Protein AF-A0A3N6ET22-F1 (afdb_monomer)

Foldseek 3Di:
DDDDDDDDDDDDDDPPPPPPVPPPPPPCDPPDQDDDDVCLVVVLLVLCCVDPCVVPRVVVLVVQQVVLVVVCVVVVDCSSVSVSSVVSVVCSVCVVVVVVVVVVVDDPVPPPPPVVVVVVVD

Mean predicted aligned error: 15.79 Å

pLDDT: mean 79.02, std 18.92, range [34.47, 97.94]

Secondary structure (DSSP, 8-state):
--------------------------S----PPP-PPTTHHHHHHHHHHHSTTHHHHHHHHHHHHHHHHHHHHHHT--HHHHHHHHHHHHHHHHHHHHHHHHHTT--TT----HHHHHHTT-

Structure (mmCIF, N/CA/C/O backbone):
data_AF-A0A3N6ET22-F1
#
_entry.id   AF-A0A3N6ET22-F1
#
loop_
_atom_site.group_PDB
_atom_site.id
_atom_site.type_symbol
_atom_site.label_atom_id
_atom_site.label_alt_id
_atom_site.label_comp_id
_atom_site.label_asym_id
_atom_site.label_entity_id
_atom_site.label_seq_id
_atom_site.pdbx_PDB_ins_code
_atom_site.Cartn_x
_atom_site.Cartn_y
_atom_site.Cartn_z
_atom_site.occupancy
_atom_site.B_iso_or_equiv
_atom_site.auth_seq_id
_atom_site.auth_comp_id
_atom_site.auth_asym_id
_atom_site.auth_atom_id
_atom_site.pdbx_PDB_model_num
ATOM 1 N N . MET A 1 1 ? -59.867 55.985 -27.006 1.00 34.47 1 MET A N 1
AT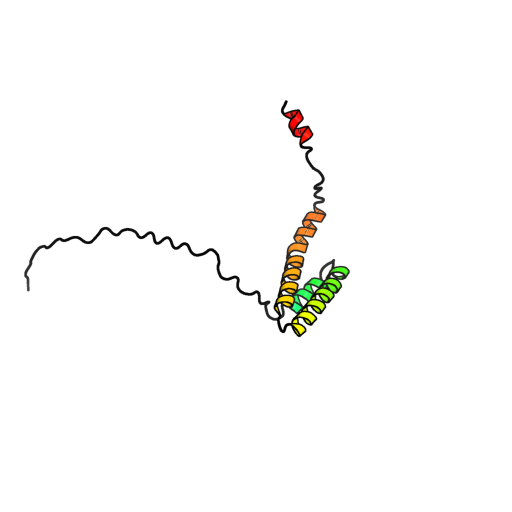OM 2 C CA . MET A 1 1 ? -59.785 57.447 -27.202 1.00 34.47 1 MET A CA 1
ATOM 3 C C . MET A 1 1 ? -58.815 58.006 -26.169 1.00 34.47 1 MET A C 1
ATOM 5 O O . MET A 1 1 ? -58.950 57.667 -25.002 1.00 34.47 1 MET A O 1
ATOM 9 N N . SER A 1 2 ? -57.808 58.738 -26.658 1.00 37.28 2 SER A N 1
ATOM 10 C CA . SER A 1 2 ? -56.823 59.622 -25.999 1.00 37.28 2 SER A CA 1
ATOM 11 C C . SER A 1 2 ? -57.329 60.380 -24.765 1.00 37.28 2 SER A C 1
ATOM 13 O O . SER A 1 2 ? -58.524 60.612 -24.662 1.00 37.28 2 SER A O 1
ATOM 15 N N . ALA A 1 3 ? -56.527 60.946 -23.861 1.00 36.50 3 ALA A N 1
ATOM 16 C CA . ALA A 1 3 ? -55.091 61.000 -23.551 1.00 36.50 3 ALA A CA 1
ATOM 17 C C . ALA A 1 3 ? -54.976 61.909 -22.301 1.00 36.50 3 ALA A C 1
ATOM 19 O O . ALA A 1 3 ? -55.869 62.730 -22.096 1.00 36.50 3 ALA A O 1
ATOM 20 N N . SER A 1 4 ? -53.886 61.853 -21.523 1.00 41.75 4 SER A N 1
ATOM 21 C CA . SER A 1 4 ? -53.252 63.069 -20.959 1.00 41.75 4 SER A CA 1
ATOM 22 C C . SER A 1 4 ? -51.964 62.768 -20.186 1.00 41.75 4 SER A C 1
ATOM 24 O O . SER A 1 4 ? -51.962 62.277 -19.064 1.00 41.75 4 SER A O 1
ATOM 26 N N . THR A 1 5 ? -50.869 63.087 -20.869 1.00 43.72 5 THR A N 1
ATOM 27 C CA . THR A 1 5 ? -49.636 63.762 -20.431 1.00 43.72 5 THR A CA 1
ATOM 28 C C . THR A 1 5 ? -49.530 64.305 -18.997 1.00 43.72 5 THR A C 1
ATOM 30 O O . THR A 1 5 ? -50.363 65.111 -18.596 1.00 43.72 5 THR A O 1
ATOM 33 N N . ALA A 1 6 ? -48.380 64.055 -18.346 1.00 43.84 6 ALA A N 1
ATOM 34 C CA . ALA A 1 6 ? -47.596 65.079 -17.628 1.00 43.84 6 ALA A CA 1
ATOM 35 C C . ALA A 1 6 ? -46.167 64.597 -17.265 1.00 43.84 6 ALA A C 1
ATOM 37 O O . ALA A 1 6 ? -45.927 63.928 -16.268 1.00 43.84 6 ALA A O 1
ATOM 38 N N . THR A 1 7 ? -45.217 64.950 -18.130 1.00 44.09 7 THR A N 1
ATOM 39 C CA . THR A 1 7 ? -43.874 65.503 -17.875 1.00 44.09 7 THR A CA 1
ATOM 40 C C . THR A 1 7 ? -43.292 65.500 -16.441 1.00 44.09 7 THR A C 1
ATOM 42 O O . THR A 1 7 ? -43.696 66.279 -15.587 1.00 44.09 7 THR A O 1
ATOM 45 N N . ARG A 1 8 ? -42.163 64.777 -16.316 1.00 41.75 8 ARG A N 1
ATOM 46 C CA . ARG A 1 8 ? -40.876 65.164 -15.681 1.00 41.75 8 ARG A CA 1
ATOM 47 C C . ARG A 1 8 ? -40.815 65.325 -14.153 1.00 41.75 8 ARG A C 1
ATOM 49 O O . ARG A 1 8 ? -41.126 66.375 -13.603 1.00 41.75 8 ARG A O 1
ATOM 56 N N . ARG A 1 9 ? -40.109 64.387 -13.511 1.00 40.94 9 ARG A N 1
ATOM 57 C CA . ARG A 1 9 ? -39.224 64.710 -12.381 1.00 40.94 9 ARG A CA 1
ATOM 58 C C . ARG A 1 9 ? -37.987 63.815 -12.400 1.00 40.94 9 ARG A C 1
ATOM 60 O O . ARG A 1 9 ? -38.064 62.620 -12.157 1.00 40.94 9 ARG A O 1
ATOM 67 N N . ALA A 1 10 ? -36.856 64.418 -12.742 1.00 48.56 10 ALA A N 1
ATOM 68 C CA . ALA A 1 10 ? -35.538 63.820 -12.622 1.00 48.56 10 ALA A CA 1
ATOM 69 C C . ALA A 1 10 ? -35.060 63.970 -11.179 1.00 48.56 10 ALA A C 1
ATOM 71 O O . ALA A 1 10 ? -34.959 65.107 -10.740 1.00 48.56 10 ALA A O 1
ATOM 72 N N . TYR A 1 11 ? -34.724 62.875 -10.495 1.00 37.75 11 TYR A N 1
ATOM 73 C CA . TYR A 1 11 ? -33.735 62.864 -9.413 1.00 37.75 11 TYR A CA 1
ATOM 74 C C . TYR A 1 11 ? -33.107 61.466 -9.292 1.00 37.75 11 TYR A C 1
ATOM 76 O O . TYR A 1 11 ? -33.726 60.541 -8.793 1.00 37.75 11 TYR A O 1
ATOM 84 N N . ARG A 1 12 ? -31.851 61.375 -9.748 1.00 51.31 12 ARG A N 1
ATOM 85 C CA . ARG A 1 12 ? -30.717 60.804 -9.006 1.00 51.31 12 ARG A CA 1
ATOM 86 C C . ARG A 1 12 ? -30.916 59.414 -8.379 1.00 51.31 12 ARG A C 1
ATOM 88 O O . ARG A 1 12 ? -31.221 59.316 -7.199 1.00 51.31 12 ARG A O 1
ATOM 95 N N . GLU A 1 13 ? -30.502 58.381 -9.102 1.00 49.12 13 GLU A N 1
ATOM 96 C CA . GLU A 1 13 ? -30.014 57.135 -8.496 1.00 49.12 13 GLU A CA 1
ATOM 97 C C . GLU A 1 13 ? -28.591 56.927 -9.018 1.00 49.12 13 GLU A C 1
ATOM 99 O O . GLU A 1 13 ? -28.350 56.751 -10.208 1.00 49.12 13 GLU A O 1
ATOM 104 N N . VAL A 1 14 ? -27.627 57.423 -8.240 1.00 51.31 14 VAL A N 1
ATOM 105 C CA . VAL A 1 14 ? -26.706 56.563 -7.489 1.00 51.31 14 VAL A CA 1
ATOM 106 C C . VAL A 1 14 ? -25.953 55.675 -8.467 1.00 51.31 14 VAL A C 1
ATOM 108 O O . VAL A 1 14 ? -26.384 54.600 -8.862 1.00 51.31 14 VAL A O 1
ATOM 111 N N . THR A 1 15 ? -24.797 56.202 -8.860 1.00 48.56 15 THR A N 1
ATOM 112 C CA . THR A 1 15 ? -23.705 55.466 -9.479 1.00 48.56 15 THR A CA 1
ATOM 113 C C . THR A 1 15 ? -23.600 54.095 -8.828 1.00 48.56 15 THR A C 1
ATOM 115 O O . THR A 1 15 ? -23.290 54.003 -7.638 1.00 48.56 15 THR A O 1
ATOM 118 N N . THR A 1 16 ? -23.858 53.046 -9.602 1.00 52.84 16 THR A N 1
ATOM 119 C CA . THR A 1 16 ? -23.515 51.672 -9.257 1.00 52.84 16 THR A CA 1
ATOM 120 C C . THR A 1 16 ? -22.016 51.635 -8.988 1.00 52.84 16 THR A C 1
ATOM 122 O O . THR A 1 16 ? -21.203 51.512 -9.908 1.00 52.84 16 THR A O 1
ATOM 125 N N . ARG A 1 17 ? -21.633 51.796 -7.717 1.00 50.03 17 ARG A N 1
ATOM 126 C CA . ARG A 1 17 ? -20.359 51.307 -7.213 1.00 50.03 17 ARG A CA 1
ATOM 127 C C . ARG A 1 17 ? -20.403 49.825 -7.546 1.00 50.03 17 ARG A C 1
ATOM 129 O O . ARG A 1 17 ? -21.191 49.097 -6.954 1.00 50.03 17 ARG A O 1
ATOM 136 N N . ARG A 1 18 ? -19.638 49.411 -8.561 1.00 57.31 18 ARG A N 1
ATOM 137 C CA . ARG A 1 18 ? -19.234 48.018 -8.699 1.00 57.31 18 ARG A CA 1
ATOM 138 C C . ARG A 1 18 ? -18.558 47.689 -7.379 1.00 57.31 18 ARG A C 1
ATOM 140 O O . ARG A 1 18 ? -17.396 48.015 -7.159 1.00 57.31 18 ARG A O 1
ATOM 147 N N . GLU A 1 19 ? -19.336 47.137 -6.464 1.00 56.72 19 GLU A N 1
ATOM 148 C CA . GLU A 1 19 ? -18.836 46.146 -5.543 1.00 56.72 19 GLU A CA 1
ATOM 149 C C . GLU A 1 19 ? -18.382 45.016 -6.457 1.00 56.72 19 GLU A C 1
ATOM 151 O O . GLU A 1 19 ? -19.134 44.111 -6.806 1.00 56.72 19 GLU A O 1
ATOM 156 N N . ASP A 1 20 ? -17.155 45.164 -6.954 1.00 55.66 20 ASP A N 1
ATOM 157 C CA . ASP A 1 20 ? -16.310 44.037 -7.278 1.00 55.66 20 ASP A CA 1
ATOM 158 C C . ASP A 1 20 ? -16.203 43.289 -5.951 1.00 55.66 20 ASP A C 1
ATOM 160 O O . ASP A 1 20 ? -15.402 43.610 -5.069 1.00 55.66 20 ASP A O 1
ATOM 164 N N . GLN A 1 21 ? -17.208 42.448 -5.718 1.00 57.72 21 GLN A N 1
ATOM 165 C CA . GLN A 1 21 ? -17.313 41.598 -4.562 1.00 57.72 21 GLN A CA 1
ATOM 166 C C . GLN A 1 21 ? -16.158 40.623 -4.758 1.00 57.72 21 GLN A C 1
ATOM 168 O O . GLN A 1 21 ? -16.298 39.618 -5.452 1.00 57.72 21 GLN A O 1
ATOM 173 N N . MET A 1 22 ? -14.982 40.986 -4.237 1.00 64.31 22 MET A N 1
ATOM 174 C CA . MET A 1 22 ? -13.840 40.095 -4.090 1.00 64.31 22 MET A CA 1
ATOM 175 C C . MET A 1 22 ? -14.302 38.940 -3.210 1.00 64.31 22 MET A C 1
ATOM 177 O O . MET A 1 22 ? -14.132 38.940 -1.993 1.00 64.31 22 MET A O 1
ATOM 181 N N . SER A 1 23 ? -14.929 37.953 -3.840 1.00 60.94 23 SER A N 1
ATOM 182 C CA . SER A 1 23 ? -15.087 36.629 -3.278 1.00 60.94 23 SER A CA 1
ATOM 183 C C . SER A 1 23 ? -13.702 36.003 -3.323 1.00 60.94 23 SER A C 1
ATOM 185 O O . SER A 1 23 ? -13.341 35.317 -4.274 1.00 60.94 23 SER A O 1
ATOM 187 N N . ALA A 1 24 ? -12.894 36.291 -2.303 1.00 65.31 24 ALA A N 1
ATOM 188 C CA . ALA A 1 24 ? -11.791 35.424 -1.933 1.00 65.31 24 ALA A CA 1
ATOM 189 C C . ALA A 1 24 ? -12.425 34.105 -1.473 1.00 65.31 24 ALA A C 1
ATOM 191 O O . ALA A 1 24 ? -12.731 33.929 -0.296 1.00 65.31 24 ALA A O 1
ATOM 192 N N . GLN A 1 25 ? -12.724 33.216 -2.423 1.00 62.81 25 GLN A N 1
ATOM 193 C CA . GLN A 1 25 ? -13.077 31.844 -2.098 1.00 62.81 25 GLN A CA 1
ATOM 194 C C . GLN A 1 25 ? -11.874 31.270 -1.339 1.00 62.81 25 GLN A C 1
ATOM 196 O O . GLN A 1 25 ? -10.771 31.284 -1.889 1.00 62.81 25 GLN A O 1
ATOM 201 N N . PRO A 1 26 ? -12.022 30.842 -0.075 1.00 66.31 26 PRO A N 1
ATOM 202 C CA . PRO A 1 26 ? -10.907 30.251 0.639 1.00 66.31 26 PRO A CA 1
ATOM 203 C C . PRO A 1 26 ? -10.455 29.005 -0.126 1.00 66.31 26 PRO A C 1
ATOM 205 O O . PRO A 1 26 ? -11.250 28.096 -0.354 1.00 66.31 26 PRO A O 1
ATOM 208 N N . ASP A 1 27 ? -9.171 28.950 -0.482 1.00 64.69 27 ASP A N 1
ATOM 209 C CA . ASP A 1 27 ? -8.499 27.824 -1.164 1.00 64.69 27 ASP A CA 1
ATOM 210 C C . ASP A 1 27 ? -8.433 26.544 -0.296 1.00 64.69 27 ASP A C 1
ATOM 212 O O . ASP A 1 27 ? -7.757 25.561 -0.593 1.00 64.69 27 ASP A O 1
ATOM 216 N N . HIS A 1 28 ? -9.143 26.551 0.830 1.00 63.41 28 HIS A N 1
ATOM 217 C CA . HIS A 1 28 ? -9.263 25.455 1.768 1.00 63.41 28 HIS A CA 1
ATOM 218 C C . HIS A 1 28 ? -10.693 24.932 1.715 1.00 63.41 28 HIS A C 1
ATOM 220 O O . HIS A 1 28 ? -11.485 25.124 2.640 1.00 63.41 28 HIS A O 1
ATOM 226 N N . ALA A 1 29 ? -11.028 24.244 0.621 1.00 70.25 29 ALA A N 1
ATOM 227 C CA . ALA A 1 29 ? -12.100 23.265 0.696 1.00 70.25 29 ALA A CA 1
ATOM 228 C C . ALA A 1 29 ? -11.767 22.315 1.866 1.00 70.25 29 ALA A C 1
ATOM 230 O O . ALA A 1 29 ? -10.610 21.893 1.981 1.00 70.25 29 ALA A O 1
ATOM 231 N N . PRO A 1 30 ? -12.720 22.007 2.765 1.00 68.69 30 PRO A N 1
ATOM 232 C CA . PRO A 1 30 ? -12.462 21.059 3.836 1.00 68.69 30 PRO A CA 1
ATOM 233 C C . PRO A 1 30 ? -11.961 19.762 3.204 1.00 68.69 30 PRO A C 1
ATOM 235 O O . PRO A 1 30 ? -12.634 19.196 2.342 1.00 68.69 30 PRO A O 1
ATOM 238 N N . VAL A 1 31 ? -10.759 19.328 3.601 1.00 68.44 31 VAL A N 1
ATOM 239 C CA . VAL A 1 31 ? -10.194 18.054 3.153 1.00 68.44 31 VAL A CA 1
ATOM 240 C C . VAL A 1 31 ? -11.199 16.988 3.552 1.00 68.44 31 VAL A C 1
ATOM 242 O O . VAL A 1 31 ? -11.395 16.720 4.739 1.00 68.44 31 VAL A O 1
ATOM 245 N N . THR A 1 32 ? -11.893 16.428 2.565 1.00 66.25 32 THR A N 1
ATOM 246 C CA . THR A 1 32 ? -12.844 15.351 2.808 1.00 66.25 32 THR A CA 1
ATOM 247 C C . THR A 1 32 ? -12.076 14.204 3.455 1.00 66.25 32 THR A C 1
ATOM 249 O O . THR A 1 32 ? -11.084 13.761 2.864 1.00 66.25 32 THR A O 1
ATOM 252 N N . PRO A 1 33 ? -12.485 13.729 4.647 1.00 71.75 33 PRO A N 1
ATOM 253 C CA . PRO A 1 33 ? -11.834 12.603 5.295 1.00 71.75 33 PRO A CA 1
ATOM 254 C C . PRO A 1 33 ? -11.764 11.436 4.319 1.00 71.75 33 PRO A C 1
ATOM 256 O O . PRO A 1 33 ? -12.787 11.009 3.775 1.00 71.75 33 PRO A O 1
ATOM 259 N N . TYR A 1 34 ? -10.551 10.952 4.059 1.00 77.88 34 TYR A N 1
ATOM 260 C CA . TYR A 1 34 ? -10.368 9.866 3.116 1.00 77.88 34 TYR A CA 1
ATOM 261 C C . TYR A 1 34 ? -11.126 8.631 3.600 1.00 77.88 34 TYR A C 1
ATOM 263 O O . TYR A 1 34 ? -10.872 8.110 4.686 1.00 77.88 34 TYR A O 1
ATOM 271 N N . THR A 1 35 ? -12.062 8.181 2.770 1.00 83.75 35 THR A N 1
ATOM 272 C CA . THR A 1 35 ? -12.792 6.933 2.962 1.00 83.75 35 THR A CA 1
ATOM 273 C C . THR A 1 35 ? -12.580 6.096 1.706 1.00 83.75 35 THR A C 1
ATOM 275 O O . THR A 1 35 ? -12.999 6.523 0.627 1.00 83.75 35 THR A O 1
ATOM 278 N N . PRO A 1 36 ? -11.902 4.941 1.800 1.00 83.81 36 PRO A N 1
ATOM 279 C CA . PRO A 1 36 ? -11.673 4.093 0.640 1.00 83.81 36 PRO A CA 1
ATOM 280 C C . PRO A 1 36 ? -13.002 3.562 0.090 1.00 83.81 36 PRO A C 1
ATOM 282 O O . PRO A 1 36 ? -13.942 3.297 0.843 1.00 83.81 36 PRO A O 1
ATOM 285 N N . ALA A 1 37 ? -13.072 3.368 -1.229 1.00 85.44 37 ALA A N 1
ATOM 286 C CA . ALA A 1 37 ? -14.225 2.732 -1.857 1.00 85.44 37 ALA A CA 1
ATOM 287 C C . ALA A 1 37 ? -14.438 1.301 -1.308 1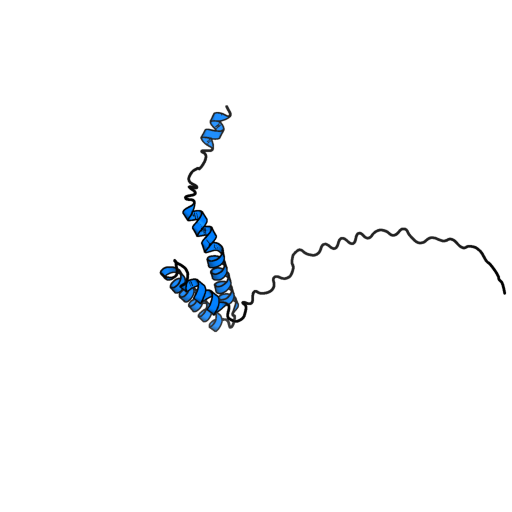.00 85.44 37 ALA A C 1
ATOM 289 O O . ALA A 1 37 ? -13.466 0.631 -0.933 1.00 85.44 37 ALA A O 1
ATOM 290 N N . PRO A 1 38 ? -15.681 0.788 -1.288 1.00 82.06 38 PRO A N 1
ATOM 291 C CA . PRO A 1 38 ? -15.942 -0.598 -0.913 1.00 82.06 38 PRO A CA 1
ATOM 292 C C . PRO A 1 38 ? -15.111 -1.561 -1.771 1.00 82.06 38 PRO A C 1
ATOM 294 O O . PRO A 1 38 ? -15.089 -1.446 -2.993 1.00 82.06 38 PRO A O 1
ATOM 297 N N . GLY A 1 39 ? -14.406 -2.500 -1.137 1.00 86.38 39 GLY A N 1
ATOM 298 C CA . GLY A 1 39 ? -13.554 -3.472 -1.836 1.00 86.38 39 GLY A CA 1
ATOM 299 C C . GLY A 1 39 ? -12.162 -2.967 -2.236 1.00 86.38 39 GLY A C 1
ATOM 300 O O . GLY A 1 39 ? -11.311 -3.791 -2.567 1.00 86.38 39 GLY A O 1
ATOM 301 N N . ALA A 1 40 ? -11.871 -1.667 -2.105 1.00 86.62 40 ALA A N 1
ATOM 302 C CA . ALA A 1 40 ? -10.540 -1.115 -2.377 1.00 86.62 40 ALA A CA 1
ATOM 303 C C . ALA A 1 40 ? -9.383 -1.831 -1.641 1.00 86.62 40 ALA A C 1
ATOM 305 O O . ALA A 1 40 ? -8.329 -1.991 -2.253 1.00 86.62 40 ALA A O 1
ATOM 306 N N . PRO A 1 41 ? -9.536 -2.322 -0.390 1.00 86.31 41 PRO A N 1
ATOM 307 C CA . PRO A 1 41 ? -8.474 -3.085 0.272 1.00 86.31 41 PRO A CA 1
ATOM 308 C C . PRO A 1 41 ? -8.149 -4.414 -0.423 1.00 86.31 41 PRO A C 1
ATOM 310 O O . PRO A 1 41 ? -6.986 -4.793 -0.525 1.00 86.31 41 PRO A O 1
ATOM 313 N N . ALA A 1 42 ? -9.169 -5.128 -0.908 1.00 89.81 42 ALA A N 1
ATOM 314 C CA . ALA A 1 42 ? -8.984 -6.411 -1.582 1.00 89.81 42 ALA A CA 1
ATOM 315 C C . ALA A 1 42 ? -8.355 -6.222 -2.967 1.00 89.81 42 ALA A C 1
ATOM 317 O O . ALA A 1 42 ? -7.458 -6.973 -3.344 1.00 89.81 42 ALA A O 1
ATOM 318 N N . GLU A 1 43 ? -8.788 -5.184 -3.684 1.00 92.56 43 GLU A N 1
ATOM 319 C CA . GLU A 1 43 ? -8.219 -4.800 -4.975 1.00 92.56 43 GLU A CA 1
ATOM 320 C C . GLU A 1 43 ? -6.748 -4.384 -4.835 1.00 92.56 43 GLU A C 1
ATOM 322 O O . GLU A 1 43 ? -5.891 -4.886 -5.559 1.00 92.56 43 GLU A O 1
ATOM 327 N N . LEU A 1 44 ? -6.427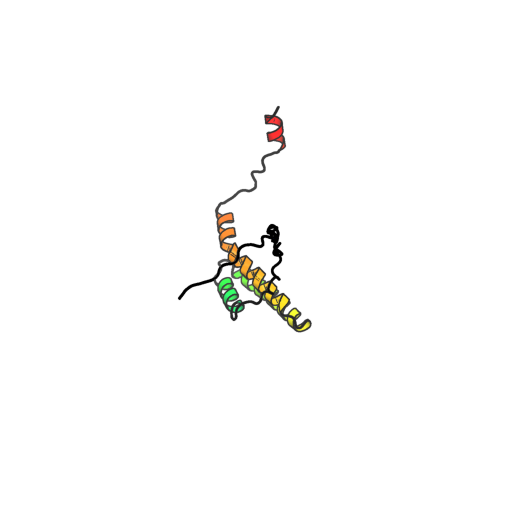 -3.556 -3.834 1.00 93.75 44 LEU A N 1
ATOM 328 C CA . LEU A 1 44 ? -5.048 -3.189 -3.514 1.00 93.75 44 LEU A CA 1
ATOM 329 C C . LEU A 1 44 ? -4.183 -4.433 -3.286 1.00 93.75 44 LEU A C 1
ATOM 331 O O . LEU A 1 44 ? -3.091 -4.558 -3.833 1.00 93.75 44 LEU A O 1
ATOM 335 N N . PHE A 1 45 ? -4.680 -5.379 -2.494 1.00 93.62 45 PHE A N 1
ATOM 336 C CA . PHE A 1 45 ? -3.939 -6.591 -2.183 1.00 93.62 45 PHE A CA 1
ATOM 337 C C . PHE A 1 45 ? -3.750 -7.507 -3.399 1.00 93.62 45 PHE A C 1
ATOM 339 O O . PHE A 1 45 ? -2.696 -8.128 -3.552 1.00 93.62 45 PHE A O 1
ATOM 346 N N . HIS A 1 46 ? -4.738 -7.572 -4.293 1.00 95.38 46 HIS A N 1
ATOM 347 C CA . HIS A 1 46 ? -4.608 -8.262 -5.573 1.00 95.38 46 HIS A CA 1
ATOM 348 C C . HIS A 1 46 ? -3.510 -7.626 -6.443 1.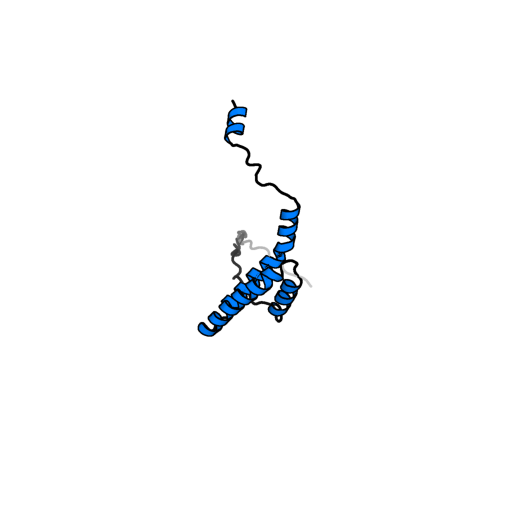00 95.38 46 HIS A C 1
ATOM 350 O O . HIS A 1 46 ? -2.643 -8.341 -6.945 1.00 95.38 46 HIS A O 1
ATOM 356 N N . GLN A 1 47 ? -3.478 -6.294 -6.534 1.00 96.00 47 GLN A N 1
ATOM 357 C CA . GLN A 1 47 ? -2.441 -5.556 -7.266 1.00 96.00 47 GLN A CA 1
ATOM 358 C C . GLN A 1 47 ? -1.044 -5.777 -6.674 1.00 96.00 47 GLN A C 1
ATOM 360 O O . GLN A 1 47 ? -0.104 -6.051 -7.416 1.00 96.00 47 GLN A O 1
ATOM 365 N N . LEU A 1 48 ? -0.907 -5.757 -5.343 1.00 95.94 48 LEU A N 1
ATOM 366 C CA . LEU A 1 48 ? 0.368 -6.034 -4.670 1.00 95.94 48 LEU A CA 1
ATOM 367 C C . LEU A 1 48 ? 0.913 -7.432 -4.985 1.00 95.94 48 LEU A C 1
ATOM 369 O O . LEU A 1 48 ? 2.123 -7.595 -5.116 1.00 95.94 48 LEU A O 1
ATOM 373 N N . ARG A 1 49 ? 0.043 -8.440 -5.117 1.00 95.62 49 ARG A N 1
ATOM 374 C CA . ARG A 1 49 ? 0.457 -9.805 -5.479 1.00 95.62 49 ARG A CA 1
ATOM 375 C C . ARG A 1 49 ? 0.827 -9.963 -6.950 1.00 95.62 49 ARG A C 1
ATOM 377 O O . ARG A 1 49 ? 1.613 -10.850 -7.268 1.00 95.62 49 ARG A O 1
ATOM 384 N N . ALA A 1 50 ? 0.241 -9.153 -7.82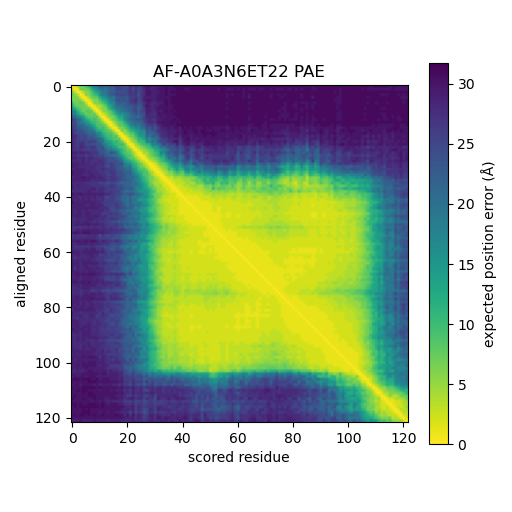5 1.00 95.75 50 ALA A N 1
ATOM 385 C CA . ALA A 1 50 ? 0.554 -9.154 -9.250 1.00 95.75 50 ALA A CA 1
ATOM 386 C C . ALA A 1 50 ? 1.858 -8.400 -9.570 1.00 95.75 50 ALA A C 1
ATOM 388 O O . ALA A 1 50 ? 2.443 -8.618 -10.631 1.00 95.75 50 ALA A O 1
ATOM 389 N N . ASP A 1 51 ? 2.320 -7.522 -8.672 1.00 95.31 51 ASP A N 1
ATOM 390 C CA . ASP A 1 51 ? 3.547 -6.750 -8.863 1.00 95.31 51 ASP A CA 1
ATOM 391 C C . ASP A 1 51 ? 4.808 -7.633 -8.818 1.00 95.31 51 ASP A C 1
ATOM 393 O O . ASP A 1 51 ? 4.920 -8.589 -8.046 1.00 95.31 51 ASP A O 1
ATOM 397 N N . ARG A 1 52 ? 5.825 -7.262 -9.604 1.00 93.62 52 ARG A N 1
ATOM 398 C CA . ARG A 1 52 ? 7.134 -7.940 -9.641 1.00 93.62 52 ARG A CA 1
ATOM 399 C C . ARG A 1 52 ? 7.845 -7.977 -8.281 1.00 93.62 52 ARG A C 1
ATOM 401 O O . ARG A 1 52 ? 8.699 -8.829 -8.055 1.00 93.62 52 ARG A O 1
ATOM 408 N N . ARG A 1 53 ? 7.504 -7.055 -7.378 1.00 94.75 53 ARG A N 1
ATOM 409 C CA . ARG A 1 53 ? 8.048 -6.923 -6.020 1.00 94.75 53 ARG A CA 1
ATOM 410 C C . ARG A 1 53 ? 7.203 -7.626 -4.961 1.00 94.75 53 ARG A C 1
ATOM 412 O O . ARG A 1 53 ? 7.496 -7.472 -3.775 1.00 94.75 53 ARG A O 1
ATOM 419 N N . ALA A 1 54 ? 6.189 -8.405 -5.349 1.00 95.56 54 ALA A N 1
ATOM 420 C CA . ALA A 1 54 ? 5.252 -9.054 -4.430 1.00 95.56 54 ALA A CA 1
ATOM 421 C C . ALA A 1 54 ? 5.941 -9.777 -3.261 1.00 95.56 54 ALA A C 1
ATOM 423 O O . ALA A 1 54 ? 5.511 -9.637 -2.119 1.00 95.56 54 ALA A O 1
ATOM 424 N N . ALA A 1 55 ? 7.052 -10.479 -3.520 1.00 96.56 55 ALA A N 1
ATOM 425 C CA . ALA A 1 55 ? 7.806 -11.206 -2.495 1.00 96.56 55 ALA A CA 1
ATOM 426 C C . ALA A 1 55 ? 8.283 -10.319 -1.327 1.00 96.56 55 ALA A C 1
ATOM 428 O O . ALA A 1 55 ? 8.390 -10.797 -0.202 1.00 96.56 55 ALA A O 1
ATOM 429 N N . GLN A 1 56 ? 8.548 -9.036 -1.580 1.00 96.25 56 GLN A N 1
ATOM 430 C CA . GLN A 1 56 ? 8.920 -8.061 -0.555 1.00 96.25 56 GLN A CA 1
ATOM 431 C C . GLN A 1 56 ? 7.713 -7.242 -0.080 1.00 96.25 56 GLN A C 1
ATOM 433 O O . GLN A 1 56 ? 7.598 -6.926 1.102 1.00 96.25 56 GLN A O 1
ATOM 438 N N . TRP A 1 57 ? 6.823 -6.868 -0.999 1.00 96.69 57 TRP A N 1
ATOM 439 C CA . TRP A 1 57 ? 5.746 -5.917 -0.725 1.00 96.69 57 TRP A CA 1
ATOM 440 C C . TRP A 1 57 ? 4.576 -6.531 0.036 1.00 96.69 57 TRP A C 1
ATOM 442 O O . TRP A 1 57 ? 4.065 -5.902 0.957 1.00 96.69 57 TRP A O 1
ATOM 452 N N . VAL A 1 58 ? 4.189 -7.766 -0.290 1.00 96.50 58 VAL A N 1
ATOM 453 C CA . VAL A 1 58 ? 3.105 -8.481 0.399 1.00 96.50 58 VAL A CA 1
ATOM 454 C C . VAL A 1 58 ? 3.382 -8.638 1.901 1.00 96.50 58 VAL A C 1
ATOM 456 O O . VAL A 1 58 ? 2.545 -8.187 2.682 1.00 96.50 58 VAL A O 1
ATOM 459 N N . PRO A 1 59 ? 4.534 -9.183 2.350 1.00 97.75 59 PRO A N 1
ATOM 460 C CA . PRO A 1 59 ? 4.778 -9.336 3.785 1.00 97.75 59 PRO A CA 1
ATOM 461 C C . PRO A 1 59 ? 4.907 -7.992 4.516 1.00 97.75 59 PRO A C 1
ATOM 463 O O . PRO A 1 59 ? 4.497 -7.888 5.669 1.00 97.75 59 PRO A O 1
ATOM 466 N N . ALA A 1 60 ? 5.442 -6.952 3.868 1.00 97.44 60 ALA A N 1
ATOM 467 C CA . ALA A 1 60 ? 5.520 -5.617 4.462 1.00 97.44 60 ALA A CA 1
ATOM 468 C C . ALA A 1 60 ? 4.124 -4.996 4.652 1.00 97.44 60 ALA A C 1
ATOM 470 O O . ALA A 1 60 ? 3.821 -4.482 5.729 1.00 97.44 60 ALA A O 1
ATOM 471 N N . PHE A 1 61 ? 3.254 -5.103 3.643 1.00 96.25 61 PHE A N 1
ATOM 472 C CA . PHE A 1 61 ? 1.864 -4.657 3.741 1.00 96.25 61 PHE A CA 1
ATOM 473 C C . PHE A 1 61 ? 1.114 -5.396 4.851 1.00 96.25 61 PHE A C 1
ATOM 475 O O . PHE A 1 61 ? 0.454 -4.759 5.665 1.00 96.25 61 PHE A O 1
ATOM 482 N N . GLU A 1 62 ? 1.234 -6.724 4.921 1.00 96.00 62 GLU A N 1
ATOM 483 C CA . GLU A 1 62 ? 0.558 -7.530 5.944 1.00 96.00 62 GLU A CA 1
ATOM 484 C C . GLU A 1 62 ? 0.991 -7.145 7.366 1.00 96.00 62 GLU A C 1
ATOM 486 O O . GLU A 1 62 ? 0.146 -7.067 8.259 1.00 96.00 62 GLU A O 1
ATOM 491 N N . GLN A 1 63 ? 2.278 -6.847 7.576 1.00 97.56 63 GLN A N 1
ATOM 492 C CA . GLN A 1 63 ? 2.784 -6.370 8.867 1.00 97.56 63 GLN A CA 1
ATOM 493 C C . GLN A 1 63 ? 2.211 -4.999 9.244 1.00 97.56 63 GLN A C 1
ATOM 495 O O . GLN A 1 63 ? 1.694 -4.836 10.351 1.00 97.56 63 GLN A O 1
ATOM 500 N N . GLU A 1 64 ? 2.270 -4.023 8.333 1.00 97.62 64 GLU A N 1
ATOM 501 C CA . GLU A 1 64 ? 1.727 -2.678 8.564 1.00 97.62 64 GLU A CA 1
ATOM 502 C C . GLU A 1 64 ? 0.204 -2.721 8.792 1.00 97.62 64 GLU A C 1
ATOM 504 O O . GLU A 1 64 ? -0.316 -2.073 9.703 1.00 97.62 64 GLU A O 1
ATOM 509 N N . TRP A 1 65 ? -0.509 -3.540 8.015 1.00 95.06 65 TRP A N 1
ATOM 510 C CA . TRP A 1 65 ? -1.949 -3.751 8.140 1.00 95.06 65 TRP A CA 1
ATOM 511 C C . TRP A 1 65 ? -2.326 -4.399 9.474 1.00 95.06 65 TRP A C 1
ATOM 513 O O . TRP A 1 65 ? -3.249 -3.935 10.142 1.00 95.06 65 TRP A O 1
ATOM 523 N N . ALA A 1 66 ? -1.607 -5.443 9.897 1.00 97.31 66 ALA A N 1
ATOM 524 C CA . ALA A 1 66 ? -1.848 -6.106 11.177 1.00 97.31 66 ALA A CA 1
ATOM 525 C C . ALA A 1 66 ? -1.607 -5.160 12.363 1.00 97.31 66 ALA A C 1
ATOM 527 O O . ALA A 1 66 ? -2.416 -5.123 13.293 1.00 97.31 66 ALA A O 1
ATOM 528 N N . ALA A 1 67 ? -0.538 -4.359 12.310 1.00 97.50 67 ALA A N 1
ATOM 529 C CA . ALA A 1 67 ? -0.249 -3.354 13.328 1.00 97.50 67 ALA A CA 1
ATOM 530 C C . ALA A 1 67 ? -1.351 -2.284 13.398 1.00 97.50 67 ALA A C 1
ATOM 532 O O . ALA A 1 67 ? -1.847 -1.974 14.482 1.00 97.50 67 ALA A O 1
ATOM 533 N N . ALA A 1 68 ? -1.784 -1.766 12.246 1.00 96.62 68 ALA A N 1
ATOM 534 C CA . ALA A 1 68 ? -2.871 -0.796 12.177 1.00 96.62 68 ALA A CA 1
ATOM 535 C C . ALA A 1 68 ? -4.206 -1.384 12.658 1.00 96.62 68 ALA A C 1
ATOM 537 O O . ALA A 1 68 ? -4.958 -0.692 13.338 1.00 96.62 68 ALA A O 1
ATOM 538 N N . LEU A 1 69 ? -4.493 -2.656 12.366 1.00 96.62 69 LEU A N 1
ATOM 539 C CA . LEU A 1 69 ? -5.714 -3.324 12.816 1.00 96.62 69 LEU A CA 1
ATOM 540 C C . LEU A 1 69 ? -5.751 -3.471 14.339 1.00 96.62 69 LEU A C 1
ATOM 542 O O . LEU A 1 69 ? -6.787 -3.227 14.956 1.00 96.62 69 LEU A O 1
ATOM 546 N N . GLU A 1 70 ? -4.633 -3.853 14.949 1.00 97.94 70 GLU A N 1
ATOM 547 C CA . GLU A 1 70 ? -4.521 -3.944 16.404 1.00 97.94 70 GLU A CA 1
ATOM 548 C C . GLU A 1 70 ? -4.717 -2.571 17.064 1.00 97.94 70 GLU A C 1
ATOM 550 O O . GLU A 1 70 ? -5.487 -2.443 18.017 1.00 97.94 70 GLU A O 1
ATOM 555 N N . GLU A 1 71 ? -4.112 -1.521 16.508 1.00 97.44 71 GLU A N 1
ATOM 556 C CA . GLU A 1 71 ? -4.307 -0.152 16.990 1.00 97.44 71 GLU A CA 1
ATOM 557 C C . GLU A 1 71 ? -5.756 0.321 16.817 1.00 97.44 71 GLU A C 1
ATOM 559 O O . GLU A 1 71 ? -6.342 0.917 17.725 1.00 97.44 71 GLU A O 1
ATOM 564 N N . SER A 1 72 ? -6.385 -0.011 15.689 1.00 97.00 72 SER A N 1
ATOM 565 C CA . SER A 1 72 ? -7.800 0.263 15.444 1.00 97.00 72 SER A CA 1
ATOM 566 C C . SER A 1 72 ? -8.707 -0.424 16.458 1.00 97.00 72 SER A C 1
ATOM 568 O O . SER A 1 72 ? -9.700 0.165 16.875 1.00 97.00 72 SER A O 1
ATOM 570 N N . ARG A 1 73 ? -8.377 -1.644 16.900 1.00 96.94 73 ARG A N 1
ATOM 571 C CA . ARG A 1 73 ? -9.142 -2.351 17.942 1.00 96.94 73 ARG A CA 1
ATOM 572 C C . ARG A 1 73 ? -8.982 -1.707 19.318 1.00 96.94 73 ARG A C 1
ATOM 574 O O . ARG A 1 73 ? -9.930 -1.732 20.094 1.00 96.94 73 ARG A O 1
ATOM 581 N N . ARG A 1 74 ? -7.815 -1.128 19.615 1.00 96.81 74 ARG A N 1
ATOM 582 C CA . ARG A 1 74 ? -7.535 -0.433 20.886 1.00 96.81 74 ARG A CA 1
ATOM 583 C C . ARG A 1 74 ? -8.184 0.944 20.961 1.00 96.81 74 ARG A C 1
ATOM 585 O O . ARG A 1 74 ? -8.679 1.335 22.012 1.00 96.81 74 ARG A O 1
ATOM 592 N N . THR A 1 75 ? -8.176 1.670 19.848 1.00 96.31 75 THR A N 1
ATOM 593 C CA . THR A 1 75 ? -8.637 3.066 19.764 1.00 96.31 75 THR A CA 1
ATOM 594 C C . THR A 1 75 ? -10.042 3.213 19.186 1.00 96.31 75 THR A C 1
ATOM 596 O O . THR A 1 75 ? -10.581 4.317 19.170 1.00 96.31 75 THR A O 1
ATOM 599 N N . PHE A 1 76 ? -10.632 2.118 18.697 1.00 94.25 76 PHE A N 1
ATOM 600 C CA . PHE A 1 76 ? -11.904 2.092 17.967 1.00 94.25 76 PHE A CA 1
ATOM 601 C C . PHE A 1 76 ? -11.935 3.054 16.764 1.00 94.25 76 PHE A C 1
ATOM 603 O O . PHE A 1 76 ? -12.985 3.579 16.400 1.00 94.25 76 PHE A O 1
ATOM 610 N N . SER A 1 77 ? -10.778 3.281 16.130 1.00 93.12 77 SER A N 1
ATOM 611 C CA . SER A 1 77 ? -10.614 4.203 15.003 1.00 93.12 77 SER A CA 1
ATOM 612 C C . SER A 1 77 ? -10.034 3.504 13.780 1.00 93.12 77 SER A C 1
ATOM 614 O O . SER A 1 77 ? -9.018 2.822 13.867 1.00 93.12 77 SER A O 1
ATOM 616 N N . LEU A 1 78 ? -10.634 3.722 12.608 1.00 92.94 78 LEU A N 1
ATOM 617 C CA . LEU A 1 78 ? -10.159 3.175 11.328 1.00 92.94 78 LEU A CA 1
ATOM 618 C C . LEU A 1 78 ? -9.133 4.073 10.621 1.00 92.94 78 LEU A C 1
ATOM 620 O O . LEU A 1 78 ? -8.601 3.691 9.581 1.00 92.94 78 LEU A O 1
ATOM 624 N N . GLY A 1 79 ? -8.828 5.253 11.174 1.00 92.94 79 GLY A N 1
ATOM 625 C CA . GLY A 1 79 ? -7.944 6.225 10.522 1.00 92.94 79 GLY A CA 1
ATOM 626 C C . GLY A 1 79 ? -6.559 5.659 10.190 1.00 92.94 79 GLY A C 1
ATOM 627 O O . GLY A 1 79 ? -6.034 5.921 9.110 1.00 92.94 79 GLY A O 1
ATOM 628 N N . GLY A 1 80 ? -6.000 4.822 11.073 1.00 93.75 80 GLY A N 1
ATOM 629 C CA . GLY A 1 80 ? -4.723 4.142 10.835 1.00 93.75 80 GLY A CA 1
ATOM 630 C C . GLY A 1 80 ? -4.772 3.181 9.645 1.00 93.75 80 GLY A C 1
ATOM 631 O O . GLY A 1 80 ? -3.904 3.237 8.778 1.00 93.75 80 GLY A O 1
ATOM 632 N N . LEU A 1 81 ? -5.822 2.359 9.550 1.00 93.69 81 LEU A N 1
ATOM 633 C CA . LEU A 1 81 ? -6.018 1.433 8.428 1.00 93.69 81 LEU A CA 1
ATOM 634 C C . LEU A 1 81 ? -6.169 2.176 7.100 1.00 93.69 81 LEU A C 1
ATOM 636 O O . LEU A 1 81 ? -5.587 1.780 6.092 1.00 93.69 81 LEU A O 1
ATOM 640 N N . TYR A 1 82 ? -6.922 3.273 7.095 1.00 93.31 82 TYR A N 1
ATOM 641 C CA . TYR A 1 82 ? -7.105 4.080 5.892 1.00 93.31 82 TYR A CA 1
ATOM 642 C C . TYR A 1 82 ? -5.808 4.739 5.438 1.00 93.31 82 TYR A C 1
ATOM 644 O O . TYR A 1 82 ? -5.535 4.749 4.240 1.00 93.31 82 TYR A O 1
ATOM 652 N N . LYS A 1 83 ? -4.980 5.204 6.377 1.00 93.75 83 LYS A N 1
ATOM 653 C CA . LYS A 1 83 ? -3.653 5.735 6.065 1.00 93.75 83 LYS A CA 1
ATOM 654 C C . LYS A 1 83 ? -2.762 4.683 5.401 1.00 93.75 83 LYS A C 1
ATOM 656 O O . LYS A 1 83 ? -2.201 4.962 4.348 1.00 93.75 83 LYS A O 1
ATOM 661 N N . VAL A 1 84 ? -2.704 3.466 5.953 1.00 96.12 84 VAL A N 1
ATOM 662 C CA . VAL A 1 84 ? -1.950 2.355 5.343 1.00 96.12 84 VAL A CA 1
ATOM 663 C C . VAL A 1 84 ? -2.426 2.120 3.905 1.00 96.12 84 VAL A C 1
ATOM 665 O O . VAL A 1 84 ? -1.608 2.053 2.993 1.00 96.12 84 VAL A O 1
ATOM 668 N N . LEU A 1 85 ? -3.739 2.079 3.653 1.00 94.31 85 LEU A N 1
ATOM 669 C CA . LEU A 1 85 ? -4.250 1.921 2.284 1.00 94.31 85 LEU A CA 1
ATOM 670 C C . LEU A 1 85 ? -3.795 3.042 1.347 1.00 94.31 85 LEU A C 1
ATOM 672 O O . LEU A 1 85 ? -3.388 2.742 0.229 1.00 94.31 85 LEU A O 1
ATOM 676 N N . GLN A 1 86 ? -3.854 4.306 1.778 1.00 93.12 86 GLN A N 1
ATOM 677 C CA . GLN A 1 86 ? -3.410 5.434 0.951 1.00 93.12 86 GLN A CA 1
ATOM 678 C C . GLN A 1 86 ? -1.924 5.348 0.619 1.00 93.12 86 GLN A C 1
ATOM 680 O O . GLN A 1 86 ? -1.545 5.515 -0.540 1.00 93.12 86 GLN A O 1
ATOM 685 N N . ASP A 1 87 ? -1.095 5.051 1.619 1.00 95.50 87 ASP A N 1
ATOM 686 C CA . ASP A 1 87 ? 0.352 4.965 1.450 1.00 95.50 87 ASP A CA 1
ATOM 687 C C . ASP A 1 87 ? 0.709 3.863 0.436 1.00 95.50 87 ASP A C 1
ATOM 689 O O . ASP A 1 87 ? 1.513 4.075 -0.475 1.00 95.50 87 ASP A O 1
ATOM 693 N N . TRP A 1 88 ? 0.058 2.699 0.526 1.00 96.50 88 TRP A N 1
ATOM 694 C CA . TRP A 1 88 ? 0.287 1.582 -0.395 1.00 96.50 88 TRP A CA 1
ATOM 695 C C . TRP A 1 88 ? -0.300 1.799 -1.794 1.00 96.50 88 TRP A C 1
ATOM 697 O O . TRP A 1 88 ? 0.337 1.423 -2.779 1.00 96.50 88 TRP A O 1
ATOM 707 N N . GLN A 1 89 ? -1.458 2.453 -1.910 1.00 94.12 89 GLN A N 1
ATOM 708 C CA . GLN A 1 89 ? -1.991 2.889 -3.206 1.00 94.12 89 GLN A CA 1
ATOM 709 C C . GLN A 1 89 ? -1.035 3.864 -3.901 1.00 94.12 89 GLN A C 1
ATOM 711 O O . GLN A 1 89 ? -0.761 3.708 -5.090 1.00 94.12 89 GLN A O 1
ATOM 716 N N . GLY A 1 90 ? -0.479 4.829 -3.161 1.00 94.19 90 GLY A N 1
ATOM 717 C CA . GLY A 1 90 ? 0.523 5.759 -3.681 1.00 94.19 90 GLY A CA 1
ATOM 718 C C . GLY A 1 90 ? 1.786 5.037 -4.150 1.00 94.19 90 GLY A C 1
ATOM 719 O O . GLY A 1 90 ? 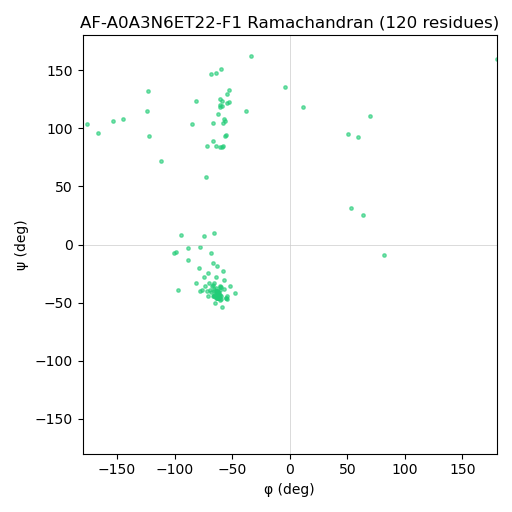2.254 5.268 -5.265 1.00 94.19 90 GLY A O 1
ATOM 720 N N . ARG A 1 91 ? 2.306 4.098 -3.347 1.00 95.56 91 ARG A N 1
ATOM 721 C CA . ARG A 1 91 ? 3.470 3.274 -3.725 1.00 95.56 91 ARG A CA 1
ATOM 722 C C . ARG A 1 91 ? 3.246 2.531 -5.044 1.00 95.56 91 ARG A C 1
ATOM 724 O O . ARG A 1 91 ? 4.123 2.574 -5.902 1.00 95.56 91 ARG A O 1
ATOM 731 N N . LEU A 1 92 ? 2.084 1.900 -5.232 1.00 94.81 92 LEU A N 1
ATOM 732 C CA . LEU A 1 92 ? 1.743 1.221 -6.489 1.00 94.81 92 LEU A CA 1
ATOM 733 C C . LEU A 1 92 ? 1.603 2.193 -7.661 1.00 94.81 92 LEU A C 1
ATOM 735 O O . LEU A 1 92 ? 2.147 1.933 -8.730 1.00 94.81 92 LEU A O 1
ATOM 739 N N . ALA A 1 93 ? 0.927 3.327 -7.461 1.00 94.62 93 ALA A N 1
ATOM 740 C CA . ALA A 1 93 ? 0.741 4.329 -8.508 1.00 94.62 93 ALA A CA 1
ATOM 741 C C . ALA A 1 93 ? 2.078 4.895 -9.022 1.00 94.62 93 ALA A C 1
ATOM 7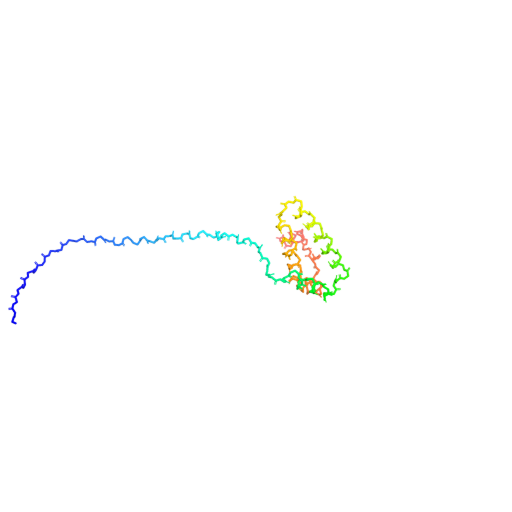43 O O . ALA A 1 93 ? 2.226 5.160 -10.215 1.00 94.62 93 ALA A O 1
ATOM 744 N N . HIS A 1 94 ? 3.068 5.046 -8.138 1.00 94.31 94 HIS A N 1
ATOM 745 C CA . HIS A 1 94 ? 4.396 5.551 -8.490 1.00 94.31 94 HIS A CA 1
ATOM 746 C C . HIS A 1 94 ? 5.386 4.462 -8.928 1.00 94.31 94 HIS A C 1
ATOM 748 O O . HIS A 1 94 ? 6.423 4.795 -9.506 1.00 94.31 94 HIS A O 1
ATOM 754 N N . ALA A 1 95 ? 5.086 3.178 -8.709 1.00 93.50 95 ALA A N 1
ATOM 755 C CA . ALA A 1 95 ? 5.999 2.075 -9.009 1.00 93.50 95 ALA A CA 1
ATOM 756 C C . ALA A 1 95 ? 6.502 2.067 -10.468 1.00 93.50 95 ALA A C 1
ATOM 758 O O . ALA A 1 95 ? 7.714 1.942 -10.658 1.00 93.50 95 ALA A O 1
ATOM 759 N N . PRO A 1 96 ? 5.654 2.281 -11.499 1.00 91.88 96 PRO A N 1
ATOM 760 C CA . PRO A 1 96 ? 6.117 2.315 -12.887 1.00 91.88 96 PRO A CA 1
ATOM 761 C C . PRO A 1 96 ? 7.027 3.511 -13.189 1.00 91.88 96 PRO A C 1
ATOM 763 O O . PRO A 1 96 ? 7.966 3.390 -13.970 1.00 91.88 96 PRO A O 1
ATOM 766 N N . ALA A 1 97 ? 6.774 4.665 -12.565 1.00 92.75 97 ALA A N 1
ATOM 767 C CA . ALA A 1 97 ? 7.610 5.851 -12.740 1.00 92.75 97 ALA A CA 1
ATOM 768 C C . ALA A 1 97 ? 8.998 5.643 -12.118 1.00 92.75 97 ALA A C 1
ATOM 770 O O . ALA A 1 97 ? 10.006 5.979 -12.735 1.00 92.75 97 ALA A O 1
ATOM 771 N N . VAL A 1 98 ? 9.053 5.022 -10.935 1.00 89.44 98 VAL A N 1
ATOM 772 C CA . VAL A 1 98 ? 10.316 4.605 -10.308 1.00 89.44 98 VAL A CA 1
ATOM 773 C C . VAL A 1 98 ? 11.039 3.581 -11.186 1.00 89.44 98 VAL A C 1
ATOM 775 O O . VAL A 1 98 ? 12.250 3.673 -11.353 1.00 89.44 98 VAL A O 1
ATOM 778 N N . ASP A 1 99 ? 10.316 2.641 -11.795 1.00 92.06 99 ASP A N 1
ATOM 779 C CA . ASP A 1 99 ? 10.901 1.647 -12.702 1.00 92.06 99 ASP A CA 1
ATOM 780 C C . ASP A 1 99 ? 11.516 2.292 -13.940 1.00 92.06 99 ASP A C 1
ATOM 782 O O . ASP A 1 99 ? 12.646 1.965 -14.300 1.00 92.06 99 ASP A O 1
ATOM 786 N N . ALA A 1 100 ? 10.805 3.235 -14.557 1.00 92.25 100 ALA A N 1
ATOM 787 C CA . ALA A 1 100 ? 11.304 3.996 -15.695 1.00 92.25 100 ALA A CA 1
ATOM 788 C C . ALA A 1 100 ? 12.528 4.844 -15.323 1.00 92.25 100 ALA A C 1
ATOM 790 O O . ALA A 1 100 ? 13.484 4.904 -16.093 1.00 92.25 100 ALA A O 1
ATOM 791 N N . PHE A 1 101 ? 12.524 5.458 -14.138 1.00 88.50 101 PHE A N 1
ATOM 792 C CA . PHE A 1 101 ? 13.659 6.225 -13.632 1.00 88.50 101 PHE A CA 1
ATOM 793 C C . PHE A 1 101 ? 14.887 5.343 -13.369 1.00 88.50 101 PHE A C 1
ATOM 795 O O . PHE A 1 101 ? 15.988 5.687 -13.771 1.00 88.50 101 PHE A O 1
ATOM 802 N N . VAL A 1 102 ? 14.718 4.172 -12.753 1.00 88.25 102 VAL A N 1
ATOM 803 C CA . VAL A 1 102 ? 15.836 3.237 -12.541 1.00 88.25 102 VAL A CA 1
ATOM 804 C C 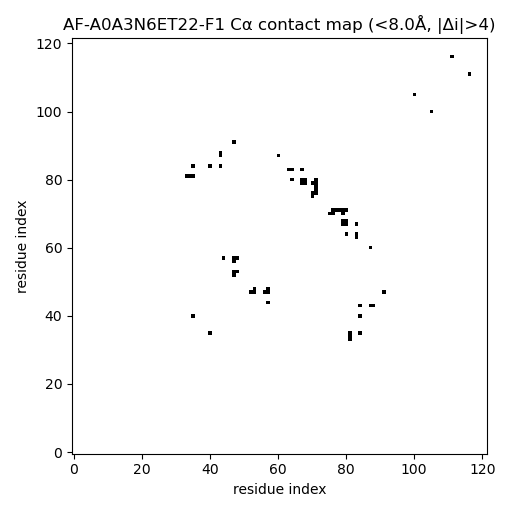. VAL A 1 102 ? 16.352 2.691 -13.876 1.00 88.25 102 VAL A C 1
ATOM 806 O O . VAL A 1 102 ? 17.558 2.566 -14.072 1.00 88.25 102 VAL A O 1
ATOM 809 N N . ALA A 1 103 ? 15.452 2.384 -14.814 1.00 90.12 103 ALA A N 1
ATOM 810 C CA . ALA A 1 103 ? 15.811 1.865 -16.130 1.00 90.12 103 ALA A CA 1
ATOM 811 C C . ALA A 1 103 ? 16.472 2.909 -17.044 1.00 90.12 103 ALA A C 1
ATOM 813 O O . ALA A 1 103 ? 17.220 2.522 -17.940 1.00 90.12 103 ALA A O 1
ATOM 814 N N . SER A 1 104 ? 16.227 4.208 -16.834 1.00 88.69 104 SER A N 1
ATOM 815 C CA . SER A 1 104 ? 16.889 5.264 -17.609 1.00 88.69 104 SER A CA 1
ATOM 816 C C . SER A 1 104 ? 18.393 5.332 -17.334 1.00 88.69 104 SER A C 1
ATOM 818 O O . SER A 1 104 ? 19.118 5.937 -18.121 1.0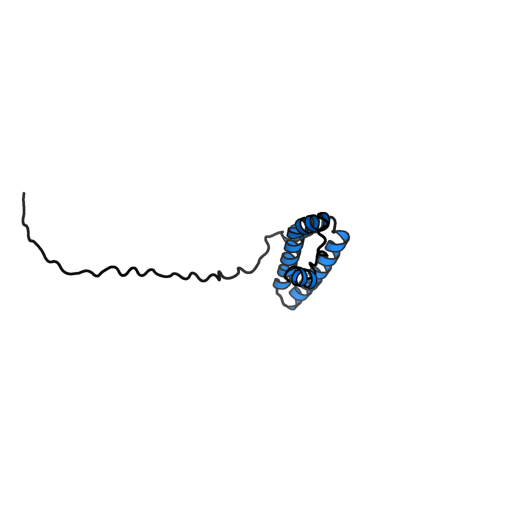0 88.69 104 SER A O 1
ATOM 820 N N . GLY A 1 105 ? 18.859 4.708 -16.242 1.00 82.00 105 GLY A N 1
ATOM 821 C CA . GLY A 1 105 ? 20.256 4.758 -15.827 1.00 82.00 105 GLY A CA 1
ATOM 822 C C . GLY A 1 105 ? 20.698 6.174 -15.475 1.00 82.00 105 GLY A C 1
ATOM 823 O O . GLY A 1 105 ? 21.881 6.468 -15.612 1.00 82.00 105 GLY A O 1
ATOM 824 N N . TYR A 1 106 ? 19.754 7.046 -15.084 1.00 74.50 106 TYR A N 1
ATOM 825 C CA . TYR A 1 106 ? 20.042 8.424 -14.705 1.00 74.50 106 TYR A CA 1
ATOM 826 C C . TYR A 1 106 ? 21.037 8.429 -13.544 1.00 74.50 106 TYR A C 1
ATOM 828 O O . TYR A 1 106 ? 20.698 8.096 -12.407 1.00 74.50 106 TYR A O 1
ATOM 836 N N . ASP A 1 107 ? 22.278 8.761 -13.875 1.00 68.88 107 ASP A N 1
ATOM 837 C CA . ASP A 1 107 ? 23.360 8.921 -12.926 1.00 68.88 107 ASP A CA 1
ATOM 838 C C . ASP A 1 107 ? 23.300 10.343 -12.365 1.00 68.88 107 ASP A C 1
ATOM 840 O O . ASP A 1 107 ? 23.670 11.307 -13.030 1.00 68.88 107 ASP A O 1
ATOM 844 N N . ASP A 1 108 ? 22.814 10.481 -11.132 1.00 64.50 108 ASP A N 1
ATOM 845 C CA . ASP A 1 108 ? 22.812 11.765 -10.413 1.00 64.50 108 ASP A CA 1
ATOM 846 C C . ASP A 1 108 ? 24.221 12.142 -9.900 1.00 64.50 108 ASP A C 1
ATOM 848 O O . ASP A 1 108 ? 24.396 13.105 -9.157 1.00 64.50 108 ASP A O 1
ATOM 852 N N . SER A 1 109 ? 25.253 11.377 -10.284 1.00 63.66 109 SER A N 1
ATOM 853 C CA . SER A 1 109 ? 26.652 11.649 -9.940 1.00 63.66 109 SER A CA 1
ATOM 854 C C . SER A 1 109 ? 27.291 12.749 -10.793 1.00 63.66 109 SER A C 1
ATOM 856 O O . SER A 1 109 ? 28.431 13.125 -10.513 1.00 63.66 109 SER A O 1
ATOM 858 N N . GLU A 1 110 ? 26.586 13.329 -11.776 1.00 63.53 110 GLU A N 1
ATOM 859 C CA . GLU A 1 110 ? 27.003 14.582 -12.427 1.00 63.53 110 GLU A CA 1
ATOM 860 C C . GLU A 1 110 ? 26.790 15.791 -11.497 1.00 63.53 110 GLU A C 1
ATOM 862 O O . GLU A 1 110 ? 26.107 16.769 -11.805 1.00 63.53 110 GLU A O 1
ATOM 867 N N . ALA A 1 111 ? 27.411 15.749 -10.320 1.00 61.47 111 ALA A N 1
ATOM 868 C CA . ALA A 1 111 ? 27.637 16.943 -9.535 1.00 61.47 111 ALA A CA 1
ATOM 869 C C . ALA A 1 111 ? 28.633 17.815 -10.307 1.00 61.47 111 ALA A C 1
ATOM 871 O O . ALA A 1 111 ? 29.830 17.530 -10.345 1.00 61.47 111 ALA A O 1
ATOM 872 N N . ILE A 1 112 ? 28.148 18.888 -10.933 1.00 64.56 112 ILE A N 1
ATOM 873 C CA . ILE A 1 112 ? 29.041 19.922 -11.456 1.00 64.56 112 ILE A CA 1
ATOM 874 C C . ILE A 1 112 ? 29.819 20.489 -10.266 1.00 64.56 112 ILE A C 1
ATOM 876 O O . ILE A 1 112 ? 29.224 21.061 -9.346 1.00 64.56 112 ILE A O 1
ATOM 880 N N . ASP A 1 113 ? 31.145 20.346 -10.282 1.00 70.50 113 ASP A N 1
ATOM 881 C CA . ASP A 1 113 ? 31.989 20.968 -9.272 1.00 70.50 113 ASP A CA 1
ATOM 882 C C . ASP A 1 113 ? 31.839 22.495 -9.368 1.00 70.50 113 ASP A C 1
ATOM 884 O O . ASP A 1 113 ? 32.237 23.155 -10.334 1.00 70.50 113 ASP A O 1
ATOM 888 N N . MET A 1 114 ? 31.235 23.080 -8.335 1.00 70.38 114 MET A N 1
ATOM 889 C CA . MET A 1 114 ? 31.023 24.521 -8.234 1.00 70.38 114 MET A CA 1
ATOM 890 C C . MET A 1 114 ? 32.347 25.297 -8.177 1.00 70.38 114 MET A C 1
ATOM 892 O O . MET A 1 114 ? 32.344 26.508 -8.426 1.00 70.38 114 MET A O 1
ATOM 896 N N . ALA A 1 115 ? 33.466 24.639 -7.850 1.00 73.88 115 ALA A N 1
ATOM 897 C CA . ALA A 1 115 ? 34.800 25.215 -7.958 1.00 73.88 115 ALA A CA 1
ATOM 898 C C . ALA A 1 115 ? 35.229 25.381 -9.428 1.00 73.88 115 ALA A C 1
ATOM 900 O O . ALA A 1 115 ? 35.659 26.476 -9.799 1.00 73.88 115 ALA A O 1
ATOM 901 N N . GLU A 1 116 ? 34.999 24.378 -10.285 1.00 72.00 116 GLU A N 1
ATOM 902 C CA . GLU A 1 116 ? 35.320 24.438 -11.722 1.00 72.00 116 GLU A CA 1
ATOM 903 C C . GLU A 1 116 ? 34.544 25.568 -12.427 1.00 72.00 116 GLU A C 1
ATOM 905 O O . GLU A 1 116 ? 35.102 26.352 -13.203 1.00 72.00 116 GLU A O 1
ATOM 910 N N . LEU A 1 117 ? 33.259 25.739 -12.096 1.00 72.69 117 LEU A N 1
ATOM 911 C CA . LEU A 1 117 ? 32.438 26.831 -12.637 1.00 72.69 117 LEU A CA 1
ATOM 912 C C . LEU A 1 117 ? 32.928 28.229 -12.226 1.00 72.69 117 LEU A C 1
ATOM 914 O O . LEU A 1 117 ? 32.686 29.205 -12.943 1.00 72.69 117 LEU A O 1
ATOM 918 N N . ARG A 1 118 ? 33.587 28.355 -11.069 1.00 74.00 118 ARG A N 1
ATOM 919 C CA . ARG A 1 118 ? 34.120 29.636 -10.577 1.00 74.00 118 ARG A CA 1
ATOM 920 C C . ARG A 1 118 ? 35.460 29.983 -11.215 1.00 74.00 118 ARG A C 1
ATOM 922 O O . ARG A 1 118 ? 35.702 31.166 -11.447 1.00 74.00 118 ARG A O 1
ATOM 929 N N . GLU A 1 119 ? 36.289 28.994 -11.534 1.00 71.94 119 GLU A N 1
ATOM 930 C CA . GLU A 1 119 ? 37.557 29.212 -12.242 1.00 71.94 119 GLU A CA 1
ATOM 931 C C . GLU A 1 119 ? 37.349 29.637 -13.695 1.00 71.94 119 GLU A C 1
ATOM 933 O O . GLU A 1 119 ? 37.999 30.573 -14.149 1.00 71.94 119 GLU A O 1
ATOM 938 N N . ARG A 1 120 ? 36.369 29.060 -14.401 1.00 65.69 120 ARG A N 1
ATOM 939 C CA . ARG A 1 120 ? 36.070 29.406 -15.808 1.00 65.69 120 ARG A CA 1
ATOM 940 C C . ARG A 1 120 ? 35.488 30.814 -16.009 1.00 65.69 120 ARG A C 1
ATOM 942 O O . ARG A 1 120 ? 35.288 31.229 -17.148 1.00 65.69 120 ARG A O 1
ATOM 949 N N . ARG A 1 121 ? 35.170 31.535 -14.925 1.00 65.25 121 ARG A N 1
ATOM 950 C CA . ARG A 1 121 ? 34.637 32.911 -14.945 1.00 65.25 121 ARG A CA 1
ATOM 951 C C . ARG A 1 121 ? 35.716 33.984 -14.696 1.00 65.25 121 ARG A C 1
ATOM 953 O O . ARG A 1 121 ? 35.393 35.167 -14.788 1.00 65.25 121 ARG A O 1
ATOM 960 N N . ARG A 1 122 ? 36.957 33.611 -14.366 1.00 53.94 122 ARG A N 1
ATOM 961 C CA . ARG A 1 122 ? 38.095 34.546 -14.290 1.00 53.94 122 ARG A CA 1
ATOM 962 C C . ARG A 1 122 ? 38.863 34.600 -15.601 1.00 53.94 122 ARG A C 1
ATOM 964 O O . ARG A 1 122 ? 39.423 35.686 -15.857 1.00 53.94 122 ARG A O 1
#

Solvent-accessible surface area (backbone atoms only — not comparable to full-atom values): 7953 Å² total; per-residue (Å²): 134,88,85,82,90,81,85,87,82,90,77,88,80,75,81,81,72,77,72,76,72,79,74,76,69,70,94,68,68,78,80,72,79,85,72,80,60,90,63,46,70,61,54,50,53,51,50,41,64,72,39,96,56,20,89,63,48,45,63,51,49,53,52,55,50,53,53,25,48,54,50,23,69,75,69,76,41,64,65,55,47,47,49,53,51,51,56,53,52,49,52,59,71,45,43,64,59,52,48,52,52,62,70,67,62,73,68,84,77,76,67,75,59,70,65,60,64,55,60,78,72,113

Radius of gyration: 32.31 Å; Cα contacts (8 Å, |Δi|>4): 36; chains: 1; bounding box: 98×77×48 Å

Sequence (122 aa):
MSASTATRRAYREVTTRREDQMSAQPDHAPVTPYTPAPGAPAELFHQLRADRRAAQWVPAFEQEWAAALEESRRTFSLGGLYKVLQDWQGRLAHAPAVDAFVASGYDDSEAIDMAELRERRR